Protein AF-K1Y6T4-F1 (afdb_monomer_lite)

Radius of gyration: 16.09 Å; chains: 1; bounding box: 42×30×52 Å

pLDDT: mean 86.6, std 11.41, range [41.62, 98.25]

Sequence (159 aa):
MRKPDTDSDGFLDGNEVFHRYNPAGTAPLTLLESGFVKVYSNSLFSIQYPSQWTAVGQDFAVEFTALSGEKISISVQPRSLEGYLGAVLPAVYNAFTTKNGYSAALSEDQLTAVIDLSVPAKEAVLVSLIYKPDGNGEIDYLQTFKMMINSLQFVQPAE

Structure (mmCIF, N/CA/C/O backbone):
data_AF-K1Y6T4-F1
#
_entry.id   AF-K1Y6T4-F1
#
loop_
_atom_site.group_PDB
_atom_site.id
_atom_site.type_symbol
_atom_site.label_atom_id
_atom_site.label_alt_id
_atom_site.label_comp_id
_atom_site.label_asym_id
_atom_site.label_entity_id
_atom_site.label_seq_id
_atom_site.pdbx_PDB_ins_code
_atom_site.Cartn_x
_atom_site.Cartn_y
_atom_site.Cartn_z
_atom_site.occupancy
_atom_site.B_iso_or_equiv
_atom_site.auth_seq_id
_atom_site.auth_comp_id
_atom_site.auth_asym_id
_atom_site.auth_atom_id
_atom_site.pdbx_PDB_model_num
ATOM 1 N N . MET A 1 1 ? -6.217 -2.949 28.981 1.00 44.34 1 MET A N 1
ATOM 2 C CA . MET A 1 1 ? -5.735 -4.101 28.187 1.00 44.34 1 MET A CA 1
ATOM 3 C C . MET A 1 1 ? -6.314 -3.962 26.793 1.00 44.34 1 MET A C 1
ATOM 5 O O . MET A 1 1 ? -7.528 -3.860 26.683 1.00 44.34 1 MET A O 1
ATOM 9 N N . ARG A 1 2 ? -5.471 -3.878 25.761 1.00 55.94 2 ARG A N 1
ATOM 10 C CA . ARG A 1 2 ? -5.907 -3.895 24.359 1.00 55.94 2 ARG A CA 1
ATOM 11 C C . ARG A 1 2 ? -6.213 -5.357 24.025 1.00 55.94 2 ARG A C 1
ATOM 13 O O . ARG A 1 2 ? -5.302 -6.179 24.097 1.00 55.94 2 ARG A O 1
ATOM 20 N N . LYS A 1 3 ? -7.485 -5.703 23.812 1.00 70.00 3 LYS A N 1
ATOM 21 C CA . LYS A 1 3 ? -7.844 -7.049 23.347 1.00 70.00 3 LYS A CA 1
ATOM 22 C C . LYS A 1 3 ? -7.338 -7.181 21.906 1.00 70.00 3 LYS A C 1
ATOM 24 O O . LYS A 1 3 ? -7.584 -6.261 21.136 1.00 70.00 3 LYS A O 1
ATOM 29 N N . PRO A 1 4 ? -6.580 -8.234 21.572 1.00 78.81 4 PRO A N 1
ATOM 30 C CA . PRO A 1 4 ? -6.032 -8.409 20.230 1.00 78.81 4 PRO A CA 1
ATOM 31 C C . PRO A 1 4 ? -7.010 -9.103 19.261 1.00 78.81 4 PRO A C 1
ATOM 33 O O . PRO A 1 4 ? -6.609 -9.388 18.141 1.00 78.81 4 PRO A O 1
ATOM 36 N N . ASP A 1 5 ? -8.224 -9.396 19.731 1.00 80.38 5 ASP A N 1
ATOM 37 C CA . ASP A 1 5 ? -9.358 -10.028 19.051 1.00 80.38 5 ASP A CA 1
ATOM 38 C C . ASP A 1 5 ? -10.613 -9.277 19.551 1.00 80.38 5 ASP A C 1
ATOM 40 O O . ASP A 1 5 ? -10.961 -9.340 20.745 1.00 80.38 5 ASP A O 1
ATOM 44 N N . THR A 1 6 ? -11.170 -8.426 18.692 1.00 78.25 6 THR A N 1
ATOM 45 C CA . THR A 1 6 ? -12.193 -7.431 19.023 1.00 78.25 6 THR A CA 1
ATOM 46 C C . THR A 1 6 ? -13.593 -8.038 19.022 1.00 78.25 6 THR A C 1
ATOM 48 O O . THR A 1 6 ? -14.378 -7.708 19.921 1.00 78.25 6 THR A O 1
ATOM 51 N N . ASP A 1 7 ? -13.911 -8.939 18.095 1.00 74.56 7 ASP A N 1
ATOM 52 C CA . ASP A 1 7 ? -15.223 -9.591 18.002 1.00 74.56 7 ASP A CA 1
ATOM 53 C C . ASP A 1 7 ? -15.290 -10.966 18.700 1.00 74.56 7 ASP A C 1
ATOM 55 O O . ASP A 1 7 ? -16.385 -11.493 18.920 1.00 74.56 7 ASP A O 1
ATOM 59 N N . SER A 1 8 ? -14.152 -11.466 19.195 1.00 80.12 8 SER A N 1
ATOM 60 C CA . SER A 1 8 ? -14.008 -12.740 19.910 1.00 80.12 8 SER A CA 1
ATOM 61 C C . SER A 1 8 ? -14.357 -13.962 19.057 1.00 80.12 8 SER A C 1
ATOM 63 O O . SER A 1 8 ? -14.817 -14.975 19.599 1.00 80.12 8 SER A O 1
ATOM 65 N N . ASP A 1 9 ? -14.148 -13.879 17.742 1.00 73.38 9 ASP A N 1
ATOM 66 C CA . ASP A 1 9 ? -14.374 -14.975 16.798 1.00 73.38 9 ASP A CA 1
ATOM 67 C C . ASP A 1 9 ? -13.196 -15.973 16.722 1.00 73.38 9 ASP A C 1
ATOM 69 O O . ASP A 1 9 ? -13.314 -17.047 16.119 1.00 73.38 9 ASP A O 1
ATOM 73 N N . GLY A 1 10 ? -12.091 -15.667 17.414 1.00 76.50 10 GLY A N 1
ATOM 74 C CA . GLY A 1 10 ? -10.891 -16.494 17.491 1.00 76.50 10 GLY A CA 1
ATOM 75 C C . GLY A 1 10 ? -9.800 -16.120 16.486 1.00 76.50 10 GLY A C 1
ATOM 76 O O . GLY A 1 10 ? -8.765 -16.800 16.450 1.00 76.50 10 GLY A O 1
ATOM 77 N N . PHE A 1 11 ? -9.980 -15.058 15.699 1.00 77.00 11 PHE A N 1
ATOM 78 C CA . PHE A 1 11 ? -8.951 -14.464 14.851 1.00 77.00 11 PHE A CA 1
ATOM 79 C C . PHE A 1 11 ? -8.403 -13.172 15.483 1.00 77.00 11 PHE A C 1
ATOM 81 O O . PHE A 1 11 ? -9.081 -12.441 16.185 1.00 77.00 11 PHE A O 1
ATOM 88 N N . LEU A 1 12 ? -7.105 -12.904 15.295 1.00 82.31 12 LEU A N 1
ATOM 89 C CA . LEU A 1 12 ? -6.505 -11.660 15.793 1.00 82.31 12 LEU A CA 1
ATOM 90 C C . LEU A 1 12 ? -6.833 -10.504 14.839 1.00 82.31 12 LEU A C 1
ATOM 92 O O . LEU A 1 12 ? -6.583 -10.651 13.640 1.00 82.31 12 LEU A O 1
ATOM 96 N N . ASP A 1 13 ? -7.185 -9.325 15.361 1.00 77.50 13 ASP A N 1
ATOM 97 C CA . ASP A 1 13 ? -7.563 -8.138 14.573 1.00 77.50 13 ASP A CA 1
ATOM 98 C C . ASP A 1 13 ? -6.537 -7.809 13.478 1.00 77.50 13 ASP A C 1
ATOM 100 O O . ASP A 1 13 ? -6.857 -7.442 12.348 1.00 77.50 13 ASP A O 1
ATOM 104 N N . GLY A 1 14 ? -5.249 -7.948 13.809 1.00 73.94 14 GLY A N 1
ATOM 105 C CA . GLY A 1 14 ? -4.156 -7.705 12.869 1.00 73.94 14 GLY A CA 1
ATOM 106 C C . GLY A 1 14 ? -4.151 -8.685 11.693 1.00 73.94 14 GLY A C 1
ATOM 107 O O . GLY A 1 14 ? -3.879 -8.281 10.560 1.00 73.94 14 GLY A O 1
ATOM 108 N N . ASN A 1 15 ? -4.481 -9.956 11.942 1.00 79.25 15 ASN A N 1
ATOM 109 C CA . ASN A 1 15 ? -4.634 -10.956 10.888 1.00 79.25 15 ASN A CA 1
ATOM 110 C C . ASN A 1 15 ? -5.859 -10.651 10.033 1.00 79.25 15 ASN A C 1
ATOM 112 O O . ASN A 1 15 ? -5.783 -10.784 8.813 1.00 79.25 15 ASN A O 1
ATOM 116 N N . GLU A 1 16 ? -6.962 -10.226 10.629 1.00 79.62 16 GLU A N 1
ATOM 117 C CA . GLU A 1 16 ? -8.173 -9.882 9.889 1.00 79.62 16 GLU A CA 1
ATOM 118 C C . GLU A 1 16 ? -7.947 -8.685 8.971 1.00 79.62 16 GLU A C 1
ATOM 120 O O . GLU A 1 16 ? -8.193 -8.784 7.767 1.00 79.62 16 GLU A O 1
ATOM 125 N N . VAL A 1 17 ? -7.334 -7.612 9.482 1.00 75.50 17 VAL A N 1
ATOM 126 C CA . VAL A 1 17 ? -6.947 -6.444 8.676 1.00 75.50 17 VAL A CA 1
ATOM 127 C C . VAL A 1 17 ? -6.021 -6.860 7.534 1.00 75.50 17 VAL A C 1
ATOM 129 O O . VAL A 1 17 ? -6.263 -6.500 6.381 1.00 75.50 17 VAL A O 1
ATOM 132 N N . PHE A 1 18 ? -5.014 -7.696 7.805 1.00 77.38 18 PHE A N 1
ATOM 133 C CA . PHE A 1 18 ? -4.135 -8.253 6.771 1.00 77.38 18 PHE A CA 1
ATOM 134 C C . PHE A 1 18 ? -4.895 -9.064 5.701 1.00 77.38 18 PHE A C 1
ATOM 136 O O . PHE A 1 18 ? -4.463 -9.152 4.545 1.00 77.38 18 PHE A O 1
ATOM 143 N N . HIS A 1 19 ? -6.028 -9.677 6.052 1.00 79.69 19 HIS A N 1
ATOM 144 C CA . HIS A 1 19 ? -6.919 -10.404 5.142 1.00 79.69 19 HIS A CA 1
ATOM 145 C C . HIS A 1 19 ? -8.080 -9.571 4.584 1.00 79.69 19 HIS A C 1
ATOM 147 O O . HIS A 1 19 ? -8.826 -10.095 3.759 1.00 79.69 19 HIS A O 1
ATOM 153 N N . ARG A 1 20 ? -8.145 -8.270 4.898 1.00 80.38 20 ARG A N 1
ATOM 154 C CA . ARG A 1 20 ? -9.211 -7.332 4.501 1.00 80.38 20 ARG A CA 1
ATOM 155 C C . ARG A 1 20 ? -10.574 -7.641 5.141 1.00 80.38 20 ARG A C 1
ATOM 157 O O . ARG A 1 20 ? -11.597 -7.237 4.592 1.00 80.38 20 ARG A O 1
ATOM 164 N N . TYR A 1 21 ? -10.594 -8.314 6.289 1.00 82.81 21 TYR A N 1
ATOM 165 C CA . TYR A 1 21 ? -11.795 -8.565 7.093 1.00 82.81 21 TYR A CA 1
ATOM 166 C C . TYR A 1 21 ? -11.973 -7.517 8.194 1.00 82.81 21 TYR A C 1
ATOM 168 O O . TYR A 1 21 ? -11.000 -6.895 8.627 1.00 82.81 21 TYR A O 1
ATOM 176 N N . ASN A 1 22 ? -13.228 -7.275 8.578 1.00 78.12 22 ASN A N 1
ATOM 177 C CA . ASN A 1 22 ? -13.590 -6.328 9.624 1.00 78.12 22 ASN A CA 1
ATOM 178 C C . ASN A 1 22 ? -13.446 -6.973 11.017 1.00 78.12 22 ASN A C 1
ATOM 180 O O . ASN A 1 22 ? -14.321 -7.759 11.361 1.00 78.12 22 ASN A O 1
ATOM 184 N N . PRO A 1 23 ? -12.472 -6.546 11.848 1.00 75.94 23 PRO A N 1
ATOM 185 C CA . PRO A 1 23 ? -12.216 -7.147 13.164 1.00 75.94 23 PRO A CA 1
ATOM 186 C C . PRO A 1 23 ? -13.313 -6.909 14.210 1.00 75.94 23 PRO A C 1
ATOM 188 O O . PRO A 1 23 ? -13.254 -7.398 15.331 1.00 75.94 23 PRO A O 1
ATOM 191 N N . ALA A 1 24 ? -14.307 -6.082 13.886 1.00 75.50 24 ALA A N 1
ATOM 192 C CA . ALA A 1 24 ? -15.450 -5.799 14.748 1.00 75.50 24 ALA A CA 1
ATOM 193 C C . ALA A 1 24 ? -16.776 -6.294 14.146 1.00 75.50 24 ALA A C 1
ATOM 195 O O . ALA A 1 24 ? -17.847 -5.877 14.598 1.00 75.50 24 ALA A O 1
ATOM 196 N N . GLY A 1 25 ? -16.734 -7.093 13.077 1.00 69.75 25 GLY A N 1
ATOM 197 C CA . GLY A 1 25 ? -17.915 -7.535 12.343 1.00 69.75 25 GLY A CA 1
ATOM 198 C C . GLY A 1 25 ? -17.988 -9.048 12.235 1.00 69.75 25 GLY A C 1
ATOM 199 O O . GLY A 1 25 ? -16.999 -9.692 11.941 1.00 69.75 25 GLY A O 1
ATOM 200 N N . THR A 1 26 ? -19.188 -9.613 12.368 1.00 69.88 26 THR A N 1
ATOM 201 C CA . THR A 1 26 ? -19.384 -11.060 12.225 1.00 69.88 26 THR A CA 1
ATOM 202 C C . THR A 1 26 ? -19.003 -11.515 10.816 1.00 69.88 26 THR A C 1
ATOM 204 O O . THR A 1 26 ? -19.605 -11.073 9.832 1.00 69.88 26 THR A O 1
ATOM 207 N N . ALA A 1 27 ? -18.008 -12.396 10.711 1.00 62.44 27 ALA A N 1
ATOM 208 C CA . ALA A 1 27 ? -17.539 -12.913 9.433 1.00 62.44 27 ALA A CA 1
ATOM 209 C C . ALA A 1 27 ? -18.662 -13.595 8.605 1.00 62.44 27 ALA A C 1
ATOM 211 O O . ALA A 1 27 ? -19.538 -14.251 9.179 1.00 62.44 27 ALA A O 1
ATOM 212 N N . PRO A 1 28 ? -18.627 -13.514 7.255 1.00 67.31 28 PRO A N 1
ATOM 213 C CA . PRO A 1 28 ? -17.645 -12.805 6.433 1.00 67.31 28 PRO A CA 1
ATOM 214 C C . PRO A 1 28 ? -18.107 -11.372 6.107 1.00 67.31 28 PRO A C 1
ATOM 216 O O . PRO A 1 28 ? -18.876 -11.167 5.172 1.00 67.31 28 PRO A O 1
ATOM 219 N N . LEU A 1 29 ? -17.605 -10.373 6.841 1.00 80.50 29 LEU A N 1
ATOM 220 C CA . LEU A 1 29 ? -17.763 -8.955 6.507 1.00 80.50 29 LEU A CA 1
ATOM 221 C C . LEU A 1 29 ? -16.384 -8.351 6.221 1.00 80.50 29 LEU A C 1
ATOM 223 O O . LEU A 1 29 ? -15.493 -8.378 7.072 1.00 80.50 29 LEU A O 1
ATOM 227 N N . THR A 1 30 ? -16.178 -7.814 5.021 1.00 84.06 30 THR A N 1
ATOM 228 C CA . THR A 1 30 ? -14.892 -7.205 4.646 1.00 84.06 30 THR A CA 1
ATOM 229 C C . THR A 1 30 ? -14.762 -5.767 5.155 1.00 84.06 30 THR A C 1
ATOM 231 O O . THR A 1 30 ? -15.757 -5.076 5.377 1.00 84.06 30 THR A O 1
ATOM 234 N N . LEU A 1 31 ? -13.524 -5.266 5.273 1.00 79.00 31 LEU A N 1
ATOM 235 C CA . LEU A 1 31 ? -13.249 -3.853 5.585 1.00 79.00 31 LEU A CA 1
ATOM 236 C C . LEU A 1 31 ? -13.880 -2.893 4.567 1.00 79.00 31 LEU A C 1
ATOM 238 O O . LEU A 1 31 ? -14.175 -1.739 4.890 1.00 79.00 31 LEU A O 1
ATOM 242 N N . LEU A 1 32 ? -14.014 -3.348 3.316 1.00 80.94 32 LEU A N 1
ATOM 243 C CA . LEU A 1 32 ? -14.594 -2.561 2.235 1.00 80.94 32 LEU A CA 1
ATOM 244 C C . LEU A 1 32 ? -16.110 -2.449 2.410 1.00 80.94 32 LEU A C 1
ATOM 246 O O . LEU A 1 32 ? -16.646 -1.346 2.369 1.00 80.94 32 LEU A O 1
ATOM 250 N N . GLU A 1 33 ? -16.789 -3.570 2.659 1.00 80.31 33 GLU A N 1
ATOM 251 C CA . GLU A 1 33 ? -18.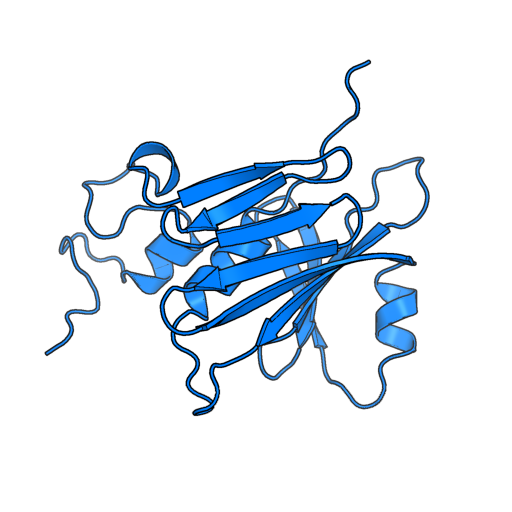238 -3.606 2.900 1.00 80.31 33 GLU A CA 1
ATOM 252 C C . GLU A 1 33 ? -18.632 -2.860 4.179 1.00 80.31 33 GLU A C 1
ATOM 254 O O . GLU A 1 33 ? -19.691 -2.237 4.229 1.00 80.31 33 GLU A O 1
ATOM 259 N N . SER A 1 34 ? -17.770 -2.865 5.198 1.00 82.56 34 SER A N 1
ATOM 260 C CA . SER A 1 34 ? -17.991 -2.122 6.441 1.00 82.56 34 SER A CA 1
ATOM 261 C C . SER A 1 34 ? -17.681 -0.621 6.337 1.00 82.56 34 SER A C 1
ATOM 263 O O . SER A 1 34 ? -17.906 0.118 7.294 1.00 82.56 34 SER A O 1
ATOM 265 N N . GLY A 1 35 ? -17.130 -0.150 5.211 1.00 85.88 35 GLY A N 1
ATOM 266 C CA . GLY A 1 35 ? -16.754 1.253 5.003 1.00 85.88 35 GLY A CA 1
ATOM 267 C C . GLY A 1 35 ? -15.519 1.719 5.790 1.00 85.88 35 GLY A C 1
ATOM 268 O O . GLY A 1 35 ? -15.230 2.922 5.836 1.00 85.88 35 GLY A O 1
ATOM 269 N N . PHE A 1 36 ? -14.764 0.799 6.401 1.00 88.38 36 PHE A N 1
ATOM 270 C CA . PHE A 1 36 ? -13.513 1.131 7.097 1.00 88.38 36 PHE A CA 1
ATOM 271 C C . PHE A 1 36 ? -12.360 1.409 6.133 1.00 88.38 36 PHE A C 1
ATOM 273 O O . PHE A 1 36 ? -11.434 2.143 6.485 1.00 88.38 36 PHE A O 1
ATOM 280 N N . VAL A 1 37 ? -12.441 0.907 4.901 1.00 93.50 37 VAL A N 1
ATOM 281 C CA . VAL A 1 37 ? -11.543 1.288 3.806 1.00 93.50 37 VAL A CA 1
ATOM 282 C C . VAL A 1 37 ? -12.316 1.874 2.627 1.00 93.50 37 VAL A C 1
ATOM 284 O O . VAL A 1 37 ? -13.505 1.623 2.441 1.00 93.50 37 VAL A O 1
ATOM 287 N N . LYS A 1 38 ? -11.620 2.674 1.825 1.00 94.88 38 LYS A N 1
ATOM 288 C CA . LYS A 1 38 ? -12.051 3.176 0.517 1.00 94.88 38 LYS A CA 1
ATOM 289 C C . LYS A 1 38 ? -11.075 2.681 -0.544 1.00 94.88 38 LYS A C 1
ATOM 291 O O . LYS A 1 38 ? -9.965 2.263 -0.221 1.00 94.88 38 LYS A O 1
ATOM 296 N N . VAL A 1 39 ? -11.478 2.751 -1.809 1.00 95.31 39 VAL A N 1
ATOM 297 C CA . VAL A 1 39 ? -10.600 2.460 -2.947 1.00 95.31 39 VAL A CA 1
ATOM 298 C C . VAL A 1 39 ? -10.101 3.774 -3.534 1.00 95.31 39 VAL A C 1
ATOM 300 O O . VAL A 1 39 ? -10.902 4.628 -3.910 1.00 95.31 39 VAL A O 1
ATOM 303 N N . TYR A 1 40 ? -8.783 3.933 -3.615 1.00 95.62 40 TYR A N 1
ATOM 304 C CA . TYR A 1 40 ? -8.159 4.911 -4.499 1.00 95.62 40 TYR A CA 1
ATOM 305 C C . TYR A 1 40 ? -7.924 4.230 -5.845 1.00 95.62 40 TYR A C 1
ATOM 307 O O . TYR A 1 40 ? -7.474 3.084 -5.879 1.00 95.62 40 TYR A O 1
ATOM 315 N N . SER A 1 41 ? -8.215 4.917 -6.946 1.00 93.81 41 SER A N 1
ATOM 316 C CA . SER A 1 41 ? -7.985 4.397 -8.292 1.00 93.81 41 SER A CA 1
ATOM 317 C C . SER A 1 41 ? -7.572 5.516 -9.241 1.00 93.81 41 SER A C 1
ATOM 319 O O . SER A 1 41 ? -8.079 6.635 -9.153 1.00 93.81 41 SER A O 1
ATOM 321 N N . ASN A 1 42 ? -6.644 5.198 -10.139 1.00 89.88 42 ASN A N 1
ATOM 322 C CA . ASN A 1 42 ? -6.251 6.027 -11.271 1.00 89.88 42 ASN A CA 1
ATOM 323 C C . ASN A 1 42 ? -6.101 5.155 -12.535 1.00 89.88 42 ASN A C 1
ATOM 325 O O . ASN A 1 42 ? -6.538 4.006 -12.561 1.00 89.88 42 ASN A O 1
ATOM 329 N N . SER A 1 43 ? -5.490 5.700 -13.588 1.00 86.94 43 SER A N 1
ATOM 330 C CA . SER A 1 43 ? -5.290 5.009 -14.870 1.00 86.94 43 SER A CA 1
ATOM 331 C C . SER A 1 43 ? -4.338 3.801 -14.813 1.00 86.94 43 SER A C 1
ATOM 333 O O . SER A 1 43 ? -4.310 3.015 -15.757 1.00 86.94 43 SER A O 1
ATOM 335 N N . LEU A 1 44 ? -3.552 3.652 -13.741 1.00 86.88 44 LEU A N 1
ATOM 336 C CA . LEU A 1 44 ? -2.511 2.630 -13.598 1.00 86.88 44 LEU A CA 1
ATOM 337 C C . LEU A 1 44 ? -2.893 1.548 -12.587 1.00 86.88 44 LEU A C 1
ATOM 339 O O . LEU A 1 44 ? -2.660 0.362 -12.827 1.00 86.88 44 LEU A O 1
ATOM 343 N N . PHE A 1 45 ? -3.450 1.938 -11.441 1.00 91.12 45 PHE A N 1
ATOM 344 C CA . PHE A 1 45 ? -3.721 1.007 -10.352 1.00 91.12 45 PHE A CA 1
ATOM 345 C C . PHE A 1 45 ? -4.925 1.408 -9.500 1.00 91.12 45 PHE A C 1
ATOM 347 O O . PHE A 1 45 ? -5.401 2.547 -9.510 1.00 91.12 45 PHE A O 1
ATOM 354 N N . SER A 1 46 ? -5.393 0.442 -8.717 1.00 93.81 46 SER A N 1
ATOM 355 C CA . SER A 1 46 ? -6.318 0.646 -7.610 1.00 93.81 46 SER A CA 1
ATOM 356 C C . SER A 1 46 ? -5.764 0.036 -6.328 1.00 93.81 46 SER A C 1
ATOM 358 O O . SER A 1 46 ? -5.077 -0.985 -6.367 1.00 93.81 46 SER A O 1
ATOM 360 N N . ILE A 1 47 ? -6.065 0.652 -5.188 1.00 95.62 47 ILE A N 1
ATOM 361 C CA . ILE A 1 47 ? -5.615 0.198 -3.870 1.00 95.62 47 ILE A CA 1
ATOM 362 C C . ILE A 1 47 ? -6.651 0.548 -2.797 1.00 95.62 47 ILE A C 1
ATOM 364 O O . ILE A 1 47 ? -7.292 1.600 -2.861 1.00 95.62 47 ILE A O 1
ATOM 368 N N . GLN A 1 48 ? -6.825 -0.325 -1.806 1.00 96.81 48 GLN A N 1
ATOM 369 C CA . GLN A 1 48 ? -7.639 -0.033 -0.626 1.00 96.81 48 GLN A CA 1
ATOM 370 C C . GLN A 1 48 ? -6.813 0.738 0.402 1.00 96.81 48 GLN A C 1
ATOM 372 O O . GLN A 1 48 ? -5.641 0.440 0.599 1.00 96.81 48 GLN A O 1
ATOM 377 N N . TYR A 1 49 ? -7.423 1.712 1.072 1.00 96.88 49 TYR A N 1
ATOM 378 C CA . TYR A 1 49 ? -6.795 2.506 2.130 1.00 96.88 49 TYR A CA 1
ATOM 379 C C . TYR A 1 49 ? -7.834 2.908 3.191 1.00 96.88 49 TYR A C 1
ATOM 381 O O . TYR A 1 49 ? -9.025 2.960 2.872 1.00 96.88 49 TYR A O 1
ATOM 389 N N . PRO A 1 50 ? -7.445 3.190 4.450 1.00 96.56 50 PRO A N 1
ATOM 390 C CA . PRO A 1 50 ? -8.407 3.532 5.498 1.00 96.56 50 PRO A CA 1
ATOM 391 C C . PRO A 1 50 ? -9.267 4.750 5.149 1.00 96.56 50 PRO A C 1
ATOM 393 O O . PRO A 1 50 ? -8.772 5.773 4.681 1.00 96.56 50 PRO A O 1
ATOM 396 N N . SER A 1 51 ? -10.567 4.674 5.433 1.00 95.50 51 SER A N 1
ATOM 397 C CA . SER A 1 51 ? -11.545 5.676 4.991 1.00 95.50 51 SER A CA 1
ATOM 398 C C . SER A 1 51 ? -11.376 7.059 5.629 1.00 95.50 51 SER A C 1
ATOM 400 O O . SER A 1 51 ? -11.869 8.046 5.069 1.00 95.50 51 SER A O 1
ATOM 402 N N . GLN A 1 52 ? -10.685 7.114 6.772 1.00 95.25 52 GLN A N 1
ATOM 403 C CA . GLN A 1 52 ? -10.342 8.323 7.528 1.00 95.25 52 GLN A CA 1
ATOM 404 C C . GLN A 1 52 ? -9.023 8.974 7.077 1.00 95.25 52 GLN A C 1
ATOM 406 O O . GLN A 1 52 ? -8.712 10.075 7.522 1.00 95.25 52 GLN A O 1
ATOM 411 N N . TRP A 1 53 ? -8.228 8.304 6.237 1.00 97.31 53 TRP A N 1
ATOM 412 C CA . TRP A 1 53 ? -6.961 8.846 5.748 1.00 97.31 53 TRP A CA 1
ATOM 413 C C . TRP A 1 53 ? -7.191 9.767 4.552 1.00 97.31 53 TRP A C 1
ATOM 415 O O . TRP A 1 53 ? -8.152 9.611 3.791 1.00 97.31 53 TRP A O 1
ATOM 425 N N . THR A 1 54 ? -6.285 10.719 4.361 1.00 97.88 54 THR A N 1
ATOM 426 C CA . THR A 1 54 ? -6.261 11.548 3.154 1.00 97.88 54 THR A CA 1
ATOM 427 C C . THR A 1 54 ? -5.401 10.877 2.091 1.00 97.88 54 THR A C 1
ATOM 429 O O . THR A 1 54 ? -4.400 10.244 2.413 1.00 97.88 54 THR A O 1
ATOM 432 N N . ALA A 1 55 ? -5.795 10.998 0.825 1.00 97.50 55 ALA A N 1
ATOM 433 C CA . ALA A 1 55 ? -5.025 10.519 -0.319 1.00 97.50 55 ALA A CA 1
ATOM 434 C C . ALA A 1 55 ? -4.775 11.700 -1.260 1.00 97.50 55 ALA A C 1
ATOM 436 O O . ALA A 1 55 ? -5.727 12.340 -1.710 1.00 97.50 55 ALA A O 1
ATOM 437 N N . VAL A 1 56 ? -3.508 12.008 -1.530 1.00 96.94 56 VAL A N 1
ATOM 438 C CA . VAL A 1 56 ? -3.097 13.132 -2.378 1.00 96.94 56 VAL A CA 1
ATOM 439 C C . VAL A 1 56 ? -2.066 12.651 -3.387 1.00 96.94 56 VAL A C 1
ATOM 441 O O . VAL A 1 56 ? -1.033 12.103 -3.016 1.00 96.94 56 VAL A O 1
ATOM 444 N N . GLY A 1 57 ? -2.332 12.876 -4.668 1.00 93.12 57 GLY A N 1
ATOM 445 C CA . GLY A 1 57 ? -1.419 12.539 -5.755 1.00 93.12 57 GLY A CA 1
ATOM 446 C C . GLY A 1 57 ? -2.149 12.070 -7.006 1.00 93.12 57 GLY A C 1
ATOM 447 O O . GLY A 1 57 ? -3.378 11.972 -7.030 1.00 93.12 57 GLY A O 1
ATOM 448 N N . GLN A 1 58 ? -1.376 11.802 -8.050 1.00 85.81 58 GLN A N 1
ATOM 449 C CA . GLN A 1 58 ? -1.869 11.471 -9.382 1.00 85.81 58 GLN A CA 1
ATOM 450 C C . GLN A 1 58 ? -0.919 10.500 -10.083 1.00 85.81 58 GLN A C 1
ATOM 452 O O . GLN A 1 58 ? 0.293 10.542 -9.862 1.00 85.81 58 GLN A O 1
ATOM 457 N N . ASP A 1 59 ? -1.487 9.654 -10.942 1.00 84.50 59 ASP A N 1
ATOM 458 C CA . ASP A 1 59 ? -0.784 8.719 -11.825 1.00 84.50 59 ASP A CA 1
ATOM 459 C C . ASP A 1 59 ? 0.335 7.929 -11.123 1.00 84.50 59 ASP A C 1
ATOM 461 O O . ASP A 1 59 ? 0.084 6.929 -10.447 1.00 84.50 59 ASP A O 1
ATOM 465 N N . PHE A 1 60 ? 1.576 8.393 -11.275 1.00 90.06 60 PHE A N 1
ATOM 466 C CA . PHE A 1 60 ? 2.790 7.707 -10.853 1.00 90.06 60 PHE A CA 1
ATOM 467 C C . PHE A 1 60 ? 3.175 7.942 -9.392 1.00 90.06 60 PHE A C 1
ATOM 469 O O . PHE A 1 60 ? 4.126 7.314 -8.934 1.00 90.06 60 PHE A O 1
ATOM 476 N N . ALA A 1 61 ? 2.506 8.839 -8.661 1.00 94.75 61 ALA A N 1
ATOM 477 C CA . ALA A 1 61 ? 2.833 9.105 -7.263 1.00 94.75 61 ALA A CA 1
ATOM 478 C C . ALA A 1 61 ? 1.604 9.494 -6.439 1.00 94.75 61 ALA A C 1
ATOM 480 O O . ALA A 1 61 ? 0.879 10.428 -6.785 1.00 94.75 61 ALA A O 1
ATOM 481 N N . VAL A 1 62 ? 1.398 8.800 -5.320 1.00 97.06 62 VAL A N 1
ATOM 482 C CA . VAL A 1 62 ? 0.274 9.032 -4.402 1.00 97.06 62 VAL A CA 1
ATOM 483 C C . VAL A 1 62 ? 0.757 8.917 -2.965 1.00 97.06 62 VAL A C 1
ATOM 485 O O . VAL A 1 62 ? 1.477 7.986 -2.627 1.00 97.06 62 VAL A O 1
ATOM 488 N N . GLU A 1 63 ? 0.360 9.845 -2.106 1.00 98.19 63 GLU A N 1
ATOM 489 C CA . GLU A 1 63 ? 0.630 9.813 -0.672 1.00 98.19 63 GLU A CA 1
ATOM 490 C C . GLU A 1 63 ? -0.678 9.646 0.102 1.00 98.19 63 GLU A C 1
ATOM 492 O O . GLU A 1 63 ? -1.624 10.416 -0.071 1.00 98.19 63 GLU A O 1
ATOM 497 N N . PHE A 1 64 ? -0.716 8.640 0.971 1.00 98.12 64 PHE A N 1
ATOM 498 C CA . PHE A 1 64 ? -1.791 8.398 1.921 1.00 98.12 64 PHE A CA 1
ATOM 499 C C . PHE A 1 64 ? -1.324 8.844 3.303 1.00 98.12 64 PHE A C 1
ATOM 501 O O . PHE A 1 64 ? -0.273 8.394 3.751 1.00 98.12 64 PHE A O 1
ATOM 508 N N . THR A 1 65 ? -2.076 9.716 3.973 1.00 97.50 65 THR A N 1
ATOM 509 C CA . THR A 1 65 ? -1.695 10.270 5.282 1.00 97.50 65 THR A CA 1
ATOM 510 C C . THR A 1 65 ? -2.738 9.931 6.343 1.00 97.50 65 THR A C 1
ATOM 512 O O . THR A 1 65 ? -3.930 10.208 6.177 1.00 97.50 65 THR A O 1
ATOM 515 N N . ALA A 1 66 ? -2.273 9.337 7.439 1.00 96.06 66 ALA A N 1
ATOM 516 C CA . ALA A 1 66 ? -3.058 9.041 8.628 1.00 96.06 66 ALA A CA 1
ATOM 517 C C . ALA A 1 66 ? -3.385 10.310 9.427 1.00 96.06 66 ALA A C 1
ATOM 519 O O . ALA A 1 66 ? -2.683 11.316 9.340 1.00 96.06 66 ALA A O 1
ATOM 520 N N . LEU A 1 67 ? -4.402 10.241 10.294 1.00 92.69 67 LEU A N 1
ATOM 521 C CA . LEU A 1 67 ? -4.6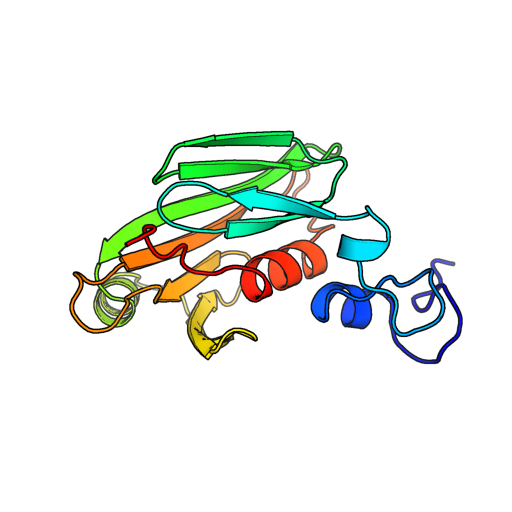97 11.325 11.243 1.00 92.69 67 LEU A CA 1
ATOM 522 C C . LEU A 1 67 ? -3.558 11.554 12.256 1.00 92.69 67 LEU A C 1
ATOM 524 O O . LEU A 1 67 ? -3.419 12.668 12.753 1.00 92.69 67 LEU A O 1
ATOM 528 N N . SER A 1 68 ? -2.743 10.527 12.537 1.00 92.25 68 SER A N 1
ATOM 529 C CA . SER A 1 68 ? -1.525 10.628 13.361 1.00 92.25 68 SER A CA 1
ATOM 530 C C . SER A 1 68 ? -0.391 11.388 12.665 1.00 92.25 68 SER A C 1
ATOM 532 O O . SER A 1 68 ? 0.513 11.881 13.331 1.00 92.25 68 SER A O 1
ATOM 534 N N . GLY A 1 69 ? -0.430 11.502 11.333 1.00 93.31 69 GLY A N 1
ATOM 535 C CA . GLY A 1 69 ? 0.639 12.077 10.517 1.00 93.31 69 GLY A CA 1
ATOM 536 C C . GLY A 1 69 ? 1.568 11.054 9.856 1.00 93.31 69 GLY A C 1
ATOM 537 O O . GLY A 1 69 ? 2.365 11.458 9.009 1.00 93.31 69 GLY A O 1
ATOM 538 N N . GLU A 1 70 ? 1.451 9.757 10.169 1.00 95.62 70 GLU A N 1
ATOM 539 C CA . GLU A 1 70 ? 2.134 8.685 9.423 1.00 95.62 70 GLU A CA 1
ATOM 540 C C . GLU A 1 70 ? 1.689 8.650 7.966 1.00 95.62 70 GLU A C 1
ATOM 542 O O . GLU A 1 70 ? 0.553 9.002 7.625 1.00 95.62 70 GLU A O 1
ATOM 547 N N . LYS A 1 71 ? 2.595 8.210 7.091 1.00 97.44 71 LYS A N 1
ATOM 548 C CA . LYS A 1 71 ? 2.374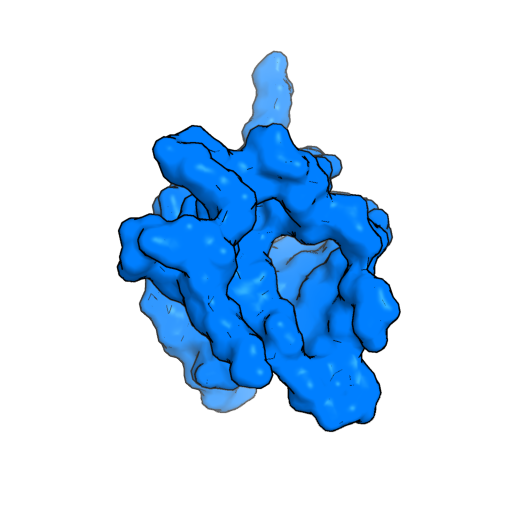 8.258 5.647 1.00 97.44 71 LYS A CA 1
ATOM 549 C C . LYS A 1 71 ? 2.717 6.946 4.979 1.00 97.44 71 LYS A C 1
ATOM 551 O O . LYS A 1 71 ? 3.702 6.300 5.320 1.00 97.44 71 LYS A O 1
ATOM 556 N N . ILE A 1 72 ? 1.952 6.604 3.954 1.00 98.25 72 ILE A N 1
ATOM 557 C CA . ILE A 1 72 ? 2.303 5.560 2.996 1.00 98.25 72 ILE A CA 1
ATOM 558 C C . ILE A 1 72 ? 2.361 6.218 1.623 1.00 98.25 72 ILE A C 1
ATOM 560 O O . ILE A 1 72 ? 1.359 6.730 1.127 1.00 98.25 72 ILE A O 1
ATOM 564 N N . SER A 1 73 ? 3.542 6.238 1.015 1.00 98.06 73 SER A N 1
ATOM 565 C CA . SER A 1 73 ? 3.746 6.786 -0.326 1.00 98.06 73 SER A CA 1
ATOM 566 C C . SER A 1 73 ? 3.826 5.655 -1.344 1.00 98.06 73 SER A C 1
ATOM 568 O O . SER A 1 73 ? 4.528 4.674 -1.119 1.00 98.06 73 SER A O 1
ATOM 570 N N . ILE A 1 74 ? 3.156 5.818 -2.477 1.00 97.06 74 ILE A N 1
ATOM 571 C CA . ILE A 1 74 ? 3.243 4.955 -3.650 1.00 97.06 74 ILE A CA 1
ATOM 572 C C . ILE A 1 74 ? 3.995 5.708 -4.739 1.00 97.06 74 ILE A C 1
ATOM 574 O O . ILE A 1 74 ? 3.704 6.877 -4.988 1.00 97.06 74 ILE A O 1
ATOM 578 N N . SER A 1 75 ? 4.932 5.036 -5.401 1.00 95.44 75 SER A N 1
ATOM 579 C CA . SER A 1 75 ? 5.552 5.527 -6.632 1.00 95.44 75 SER A CA 1
ATOM 580 C C . SER A 1 75 ? 5.625 4.428 -7.683 1.00 95.44 75 SER A C 1
ATOM 582 O O . SER A 1 75 ? 5.880 3.274 -7.348 1.00 95.44 75 SER A O 1
ATOM 584 N N . VAL A 1 76 ? 5.407 4.788 -8.942 1.00 93.06 76 VAL A N 1
ATOM 585 C CA . VAL A 1 76 ? 5.403 3.875 -10.089 1.00 93.06 76 VAL A CA 1
ATOM 586 C C . VAL A 1 76 ? 6.582 4.212 -11.002 1.00 93.06 76 VAL A C 1
ATOM 588 O O . VAL A 1 76 ? 6.808 5.382 -11.310 1.00 93.06 76 VAL A O 1
ATOM 591 N N . GLN A 1 77 ? 7.343 3.206 -11.433 1.00 91.38 77 GLN A N 1
ATOM 592 C CA . GLN A 1 77 ? 8.540 3.377 -12.261 1.00 91.38 77 GLN A CA 1
ATOM 593 C C . GLN A 1 77 ? 8.579 2.359 -13.414 1.00 91.38 77 GLN A C 1
ATOM 595 O O . GLN A 1 77 ? 8.246 1.193 -13.194 1.00 91.38 77 GLN A O 1
ATOM 600 N N . PRO A 1 78 ? 9.035 2.753 -14.621 1.00 90.19 78 PRO A N 1
ATOM 601 C CA . PRO A 1 78 ? 9.216 1.839 -15.748 1.00 90.19 78 PRO A CA 1
ATOM 602 C C . PRO A 1 78 ? 10.511 1.025 -15.577 1.00 90.19 78 PRO A C 1
ATOM 604 O O . PRO A 1 78 ? 11.549 1.312 -16.177 1.00 90.19 78 PRO A O 1
ATOM 607 N N . ARG A 1 79 ? 10.490 0.053 -14.667 1.00 90.00 79 ARG A N 1
ATOM 608 C CA . ARG A 1 79 ? 11.632 -0.801 -14.312 1.00 90.00 79 ARG A CA 1
ATOM 609 C C . ARG A 1 79 ? 11.123 -2.174 -13.866 1.00 90.00 79 ARG A C 1
ATOM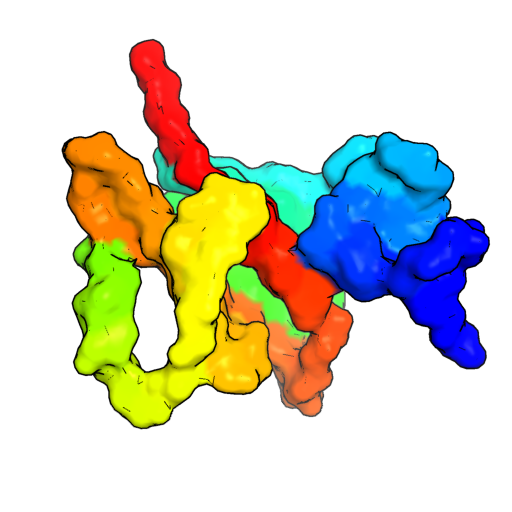 611 O O . ARG A 1 79 ? 10.027 -2.278 -13.335 1.00 90.00 79 ARG A O 1
ATOM 618 N N . SER A 1 80 ? 11.923 -3.223 -14.056 1.00 90.88 80 SER A N 1
ATOM 619 C CA . SER A 1 80 ? 11.617 -4.560 -13.529 1.00 90.88 80 SER A CA 1
ATOM 620 C C . SER A 1 80 ? 11.972 -4.700 -12.047 1.00 90.88 80 SER A C 1
ATOM 622 O O . SER A 1 80 ? 12.885 -4.034 -11.548 1.00 90.88 80 SER A O 1
ATOM 624 N N . LEU A 1 81 ? 11.300 -5.619 -11.346 1.00 90.88 81 LEU A N 1
ATOM 625 C CA . LEU A 1 81 ? 11.637 -5.963 -9.961 1.00 90.88 81 LEU A CA 1
ATOM 626 C C . LEU A 1 81 ? 13.085 -6.445 -9.832 1.00 90.88 81 LEU A C 1
ATOM 628 O O . LEU A 1 81 ? 13.815 -5.957 -8.975 1.00 90.88 81 LEU A O 1
ATOM 632 N N . GLU A 1 82 ? 13.530 -7.329 -10.725 1.00 89.50 82 GLU A N 1
ATOM 633 C CA . GLU A 1 82 ? 14.917 -7.807 -10.766 1.00 89.50 82 GLU A CA 1
ATOM 634 C C . GLU A 1 82 ? 15.916 -6.654 -10.947 1.00 89.50 82 GLU A C 1
ATOM 636 O O . GLU A 1 82 ? 16.886 -6.542 -10.197 1.00 89.50 82 GLU A O 1
ATOM 641 N N . GLY A 1 83 ? 15.650 -5.747 -11.895 1.00 89.12 83 GLY A N 1
ATOM 642 C CA . GLY A 1 83 ? 16.517 -4.600 -12.159 1.00 89.12 83 GLY A CA 1
ATOM 643 C C . GLY A 1 83 ? 16.553 -3.596 -11.007 1.00 89.12 83 GLY A C 1
ATOM 644 O O . GLY A 1 83 ? 17.569 -2.935 -10.798 1.00 89.12 83 GLY A O 1
ATOM 645 N N . TYR A 1 84 ? 15.465 -3.479 -10.241 1.00 90.44 84 TYR A N 1
ATOM 646 C CA . TYR A 1 84 ? 15.457 -2.700 -9.008 1.00 90.44 84 TYR A CA 1
ATOM 647 C C . TYR A 1 84 ? 16.289 -3.385 -7.925 1.00 90.44 84 TYR A C 1
ATOM 649 O O . TYR A 1 84 ? 17.230 -2.774 -7.426 1.00 90.44 84 TYR A O 1
ATOM 657 N N . LEU A 1 85 ? 15.999 -4.652 -7.614 1.00 90.38 85 LEU A N 1
ATOM 658 C CA . LEU A 1 85 ? 16.666 -5.406 -6.549 1.00 90.38 85 LEU A CA 1
ATOM 659 C C . LEU A 1 85 ? 18.179 -5.533 -6.772 1.00 90.38 85 LEU A C 1
ATOM 661 O O . LEU A 1 85 ? 18.942 -5.407 -5.820 1.00 90.38 85 LEU A O 1
ATOM 665 N N . GLY A 1 86 ? 18.630 -5.689 -8.019 1.00 88.06 86 GLY A N 1
ATOM 666 C CA . GLY A 1 86 ? 20.058 -5.705 -8.354 1.00 88.06 86 GLY A CA 1
ATOM 667 C C . GLY A 1 86 ? 20.782 -4.367 -8.141 1.00 88.06 86 GLY A C 1
ATOM 668 O O . GLY A 1 86 ? 22.009 -4.346 -8.073 1.00 88.06 86 GLY A O 1
ATOM 669 N N . ALA A 1 87 ? 20.051 -3.252 -8.032 1.00 86.75 87 ALA A N 1
ATOM 670 C CA . ALA A 1 87 ? 20.612 -1.910 -7.861 1.00 86.75 87 ALA A CA 1
ATOM 671 C C . ALA A 1 87 ? 20.584 -1.403 -6.407 1.00 86.75 87 ALA A C 1
ATOM 673 O O . ALA A 1 87 ? 21.346 -0.496 -6.067 1.00 86.75 87 ALA A O 1
ATOM 674 N N . VAL A 1 88 ? 19.720 -1.950 -5.546 1.00 80.62 88 VAL A N 1
ATOM 675 C CA . VAL A 1 88 ? 19.615 -1.548 -4.131 1.00 80.62 88 VAL A CA 1
ATOM 676 C C . VAL A 1 88 ? 20.610 -2.342 -3.286 1.00 80.62 88 VAL A C 1
ATOM 678 O O . VAL A 1 88 ? 20.303 -3.396 -2.744 1.00 80.62 88 VAL A O 1
ATOM 681 N N . LEU A 1 89 ? 21.822 -1.807 -3.146 1.00 70.75 89 LEU A N 1
ATOM 682 C CA . LEU A 1 89 ? 22.799 -2.246 -2.148 1.00 70.75 89 LEU A CA 1
ATOM 683 C C . LEU A 1 89 ? 22.864 -1.211 -1.010 1.00 70.75 89 LEU A C 1
ATOM 685 O O . LEU A 1 89 ? 22.838 -0.014 -1.303 1.00 70.75 89 LEU A O 1
ATOM 689 N N . PRO A 1 90 ? 22.975 -1.609 0.274 1.00 62.03 90 PRO A N 1
ATOM 690 C CA . PRO A 1 90 ? 23.031 -2.972 0.819 1.00 62.03 90 PRO A CA 1
ATOM 691 C C . PRO A 1 90 ? 21.671 -3.501 1.330 1.00 62.03 90 PRO A C 1
ATOM 693 O O . PRO A 1 90 ? 21.648 -4.421 2.142 1.00 62.03 90 PRO A O 1
ATOM 696 N N . ALA A 1 91 ? 20.546 -2.894 0.941 1.00 75.12 91 ALA A N 1
ATOM 697 C CA . ALA A 1 91 ? 19.240 -3.233 1.506 1.00 75.12 91 ALA A CA 1
ATOM 698 C C . ALA A 1 91 ? 18.860 -4.703 1.248 1.00 75.12 91 ALA A C 1
ATOM 700 O O . ALA A 1 91 ? 18.853 -5.166 0.108 1.00 75.12 91 ALA A O 1
ATOM 701 N N . VAL A 1 92 ? 18.509 -5.425 2.315 1.00 85.81 92 VAL A N 1
ATOM 702 C CA . VAL A 1 92 ? 18.038 -6.810 2.232 1.00 85.81 92 VAL A CA 1
ATOM 703 C C . VAL A 1 92 ? 16.530 -6.810 2.003 1.00 85.81 92 VAL A C 1
ATOM 705 O O . VAL A 1 92 ? 15.774 -6.179 2.743 1.00 85.81 92 VAL A O 1
ATOM 708 N N . TYR A 1 93 ? 16.099 -7.532 0.970 1.00 94.00 93 TYR A N 1
ATOM 709 C CA . TYR A 1 93 ? 14.696 -7.712 0.613 1.00 94.00 93 TYR A CA 1
ATOM 710 C C . TYR A 1 93 ? 14.318 -9.193 0.643 1.00 94.00 93 TYR A C 1
ATOM 712 O O . TYR A 1 93 ? 15.047 -10.045 0.138 1.00 94.00 93 TYR A O 1
ATOM 720 N N . ASN A 1 94 ? 13.138 -9.488 1.182 1.00 93.44 94 ASN A N 1
ATOM 721 C CA . ASN A 1 94 ? 12.531 -10.813 1.183 1.00 93.44 94 ASN A CA 1
ATOM 722 C C . ASN A 1 94 ? 11.474 -10.890 0.080 1.00 93.44 94 ASN A C 1
ATOM 724 O O . ASN A 1 94 ? 10.506 -10.127 0.090 1.00 93.44 94 ASN A O 1
ATOM 728 N N . ALA A 1 95 ? 11.655 -11.806 -0.870 1.00 94.50 95 ALA A N 1
ATOM 729 C CA . ALA A 1 95 ? 10.692 -12.027 -1.943 1.00 94.50 95 ALA A CA 1
ATOM 730 C C . ALA A 1 95 ? 9.402 -12.679 -1.416 1.00 94.50 95 ALA A C 1
ATOM 732 O O . ALA A 1 95 ? 9.441 -13.547 -0.543 1.00 94.50 95 ALA A O 1
ATOM 733 N N . PHE A 1 96 ? 8.257 -12.285 -1.971 1.00 95.06 96 PHE A N 1
ATOM 734 C CA . PHE A 1 96 ? 6.952 -12.876 -1.681 1.00 95.06 96 PHE A CA 1
ATOM 735 C C . PHE A 1 96 ? 5.994 -12.710 -2.871 1.00 95.06 96 PHE A C 1
ATOM 737 O O . PHE A 1 96 ? 6.311 -12.076 -3.878 1.00 95.06 96 PHE A O 1
ATOM 744 N N . THR A 1 97 ? 4.806 -13.302 -2.769 1.00 93.81 97 THR A N 1
ATOM 745 C CA . THR A 1 97 ? 3.708 -13.103 -3.726 1.00 93.81 97 THR A CA 1
ATOM 746 C C . THR A 1 97 ? 2.552 -12.417 -3.013 1.00 93.81 97 THR A C 1
ATOM 748 O O . THR A 1 97 ? 2.155 -12.840 -1.926 1.00 93.81 97 THR A O 1
ATOM 751 N N . THR A 1 98 ? 2.025 -11.340 -3.595 1.00 94.25 98 THR A N 1
ATOM 752 C CA . THR A 1 98 ? 0.859 -10.642 -3.034 1.00 94.25 98 THR A CA 1
ATOM 753 C C . THR A 1 98 ? -0.387 -11.525 -3.116 1.00 94.25 98 THR A C 1
ATOM 755 O O . THR A 1 98 ? -0.466 -12.446 -3.929 1.00 94.25 98 THR A O 1
ATOM 758 N N . LYS A 1 99 ? -1.423 -11.212 -2.331 1.00 89.69 99 LYS A N 1
ATOM 759 C CA . LYS A 1 99 ? -2.714 -11.925 -2.411 1.00 89.69 99 LYS A CA 1
ATOM 760 C C . LYS A 1 99 ? -3.411 -11.830 -3.771 1.00 89.69 99 LYS A C 1
ATOM 762 O O . LYS A 1 99 ? -4.287 -12.641 -4.045 1.00 89.69 99 LYS A O 1
ATOM 767 N N . ASN A 1 100 ? -3.018 -10.874 -4.611 1.00 89.31 100 ASN A N 1
ATOM 768 C CA . ASN A 1 100 ? -3.518 -10.736 -5.978 1.00 89.31 100 ASN A CA 1
ATOM 769 C C . ASN A 1 100 ? -2.606 -11.424 -7.020 1.00 89.31 100 ASN A C 1
ATOM 771 O O . ASN A 1 100 ? -2.856 -11.304 -8.213 1.00 89.31 100 ASN A O 1
ATOM 775 N N . GLY A 1 101 ? -1.563 -12.148 -6.591 1.00 90.69 101 GLY A N 1
ATOM 776 C CA . GLY A 1 101 ? -0.700 -12.955 -7.462 1.00 90.69 101 GLY A CA 1
ATOM 777 C C . GLY A 1 101 ? 0.533 -12.240 -8.024 1.00 90.69 101 GLY A C 1
ATOM 778 O O . GLY A 1 101 ? 1.281 -12.848 -8.782 1.00 90.69 101 GLY A O 1
ATOM 779 N N . TYR A 1 102 ? 0.781 -10.982 -7.651 1.00 92.44 102 TYR A N 1
ATOM 780 C CA . TYR A 1 102 ? 1.954 -10.233 -8.120 1.00 92.44 102 TYR A CA 1
ATOM 781 C C . TYR A 1 102 ? 3.235 -10.660 -7.400 1.00 92.44 102 TYR A C 1
ATOM 783 O O . TYR A 1 102 ? 3.233 -10.811 -6.173 1.00 92.44 102 TYR A O 1
ATOM 791 N N . SER A 1 103 ? 4.334 -10.789 -8.145 1.00 93.88 103 SER A N 1
ATOM 792 C CA . SER A 1 103 ? 5.674 -10.932 -7.571 1.00 93.88 103 SER A CA 1
ATOM 793 C C . SER A 1 103 ? 6.085 -9.642 -6.867 1.00 93.88 103 SER A C 1
ATOM 795 O O . SER A 1 103 ? 5.879 -8.545 -7.383 1.00 93.88 103 SER A O 1
ATOM 797 N N . ALA A 1 104 ? 6.657 -9.764 -5.675 1.00 95.94 104 ALA A N 1
ATOM 798 C CA . ALA A 1 104 ? 7.016 -8.619 -4.857 1.00 95.94 104 ALA A CA 1
ATOM 799 C C . ALA A 1 104 ? 8.217 -8.921 -3.960 1.00 95.94 104 ALA A C 1
ATOM 801 O O . ALA A 1 104 ? 8.611 -10.076 -3.776 1.00 95.94 104 ALA A O 1
ATOM 802 N N . ALA A 1 105 ? 8.780 -7.877 -3.365 1.00 96.19 105 ALA A N 1
ATOM 803 C CA . ALA A 1 105 ? 9.766 -7.994 -2.307 1.00 96.19 105 ALA A CA 1
ATOM 804 C C . ALA A 1 105 ? 9.523 -6.949 -1.213 1.00 96.19 105 ALA A C 1
ATOM 806 O O . ALA A 1 105 ? 9.055 -5.845 -1.489 1.00 96.19 105 ALA A O 1
ATOM 807 N N . LEU A 1 106 ? 9.813 -7.314 0.033 1.00 96.44 106 LEU A N 1
ATOM 808 C CA . LEU A 1 106 ? 9.652 -6.468 1.216 1.00 96.44 106 LEU A CA 1
ATOM 809 C C . LEU A 1 106 ? 11.013 -6.285 1.887 1.00 96.44 106 LEU A C 1
ATOM 811 O O . LEU A 1 106 ? 11.713 -7.274 2.113 1.00 96.44 106 LEU A O 1
ATOM 815 N N . SER A 1 107 ? 11.392 -5.049 2.197 1.00 95.38 107 SER A N 1
ATOM 816 C CA . SER A 1 107 ? 12.618 -4.748 2.937 1.00 95.38 107 SER A CA 1
ATOM 817 C C . SER A 1 107 ? 12.617 -5.421 4.313 1.00 95.38 107 SER A C 1
ATOM 819 O O . SER A 1 107 ? 11.563 -5.712 4.882 1.00 95.38 107 SER A O 1
ATOM 821 N N . GLU A 1 108 ? 13.800 -5.680 4.868 1.00 92.88 108 GLU A N 1
ATOM 822 C CA . GLU A 1 108 ? 13.956 -6.323 6.182 1.00 92.88 108 GLU A CA 1
ATOM 823 C C . GLU A 1 108 ? 13.275 -5.545 7.324 1.00 92.88 108 GLU A C 1
ATOM 825 O O . GLU A 1 108 ? 12.672 -6.151 8.210 1.00 92.88 108 GLU A O 1
ATOM 830 N N . ASP A 1 109 ? 13.278 -4.210 7.255 1.00 92.56 109 ASP A N 1
ATOM 831 C CA . ASP A 1 109 ? 12.560 -3.335 8.195 1.00 92.56 109 ASP A CA 1
ATOM 832 C C . ASP A 1 109 ? 11.029 -3.356 8.017 1.00 92.56 109 ASP A C 1
ATOM 834 O O . ASP A 1 109 ? 10.298 -2.808 8.838 1.00 92.56 109 ASP A O 1
ATOM 838 N N . GLN A 1 110 ? 10.531 -4.028 6.975 1.00 94.81 110 GLN A N 1
ATOM 839 C CA . GLN A 1 110 ? 9.122 -4.129 6.593 1.00 94.81 110 GLN A CA 1
ATOM 840 C C . GLN A 1 110 ? 8.456 -2.800 6.213 1.00 94.81 110 GLN A C 1
ATOM 842 O O . GLN A 1 110 ? 7.227 -2.751 6.132 1.00 94.81 110 GLN A O 1
ATOM 847 N N . LEU A 1 111 ? 9.227 -1.741 5.951 1.00 95.75 111 LEU A N 1
ATOM 848 C CA . LEU A 1 111 ? 8.705 -0.404 5.642 1.00 95.75 111 LEU A CA 1
ATOM 849 C C . LEU A 1 111 ? 8.735 -0.062 4.151 1.00 95.75 111 LEU A C 1
ATOM 851 O O . LEU A 1 111 ? 8.160 0.944 3.748 1.00 95.75 111 LEU A O 1
ATOM 855 N N . THR A 1 112 ? 9.361 -0.889 3.3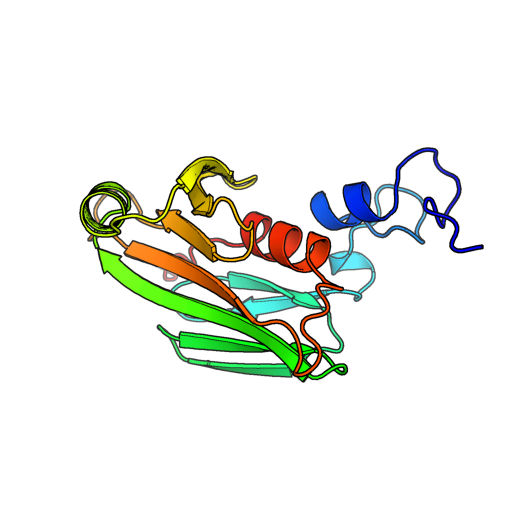14 1.00 96.50 112 THR A N 1
ATOM 856 C CA . THR A 1 112 ? 9.398 -0.701 1.861 1.00 96.50 112 THR A CA 1
ATOM 857 C C . THR A 1 112 ? 8.994 -1.981 1.150 1.00 96.50 112 THR A C 1
ATOM 859 O O . THR A 1 112 ? 9.671 -3.002 1.245 1.00 96.50 112 THR A O 1
ATOM 862 N N . ALA A 1 113 ? 7.904 -1.926 0.391 1.00 97.19 113 ALA A N 1
ATOM 863 C CA . ALA A 1 113 ? 7.505 -2.993 -0.515 1.00 97.19 113 ALA A CA 1
ATOM 864 C C . ALA A 1 113 ? 7.694 -2.548 -1.961 1.00 97.19 113 ALA A C 1
ATOM 866 O O . ALA A 1 113 ? 7.360 -1.421 -2.316 1.00 97.19 113 ALA A O 1
ATOM 867 N N . VAL A 1 114 ? 8.190 -3.447 -2.799 1.00 96.25 114 VAL A N 1
ATOM 868 C CA . VAL A 1 114 ? 8.299 -3.260 -4.246 1.00 96.25 114 VAL A CA 1
ATOM 869 C C . VAL A 1 114 ? 7.561 -4.386 -4.947 1.00 96.25 114 VAL A C 1
ATOM 871 O O . VAL A 1 114 ? 7.735 -5.553 -4.605 1.00 96.25 114 VAL A O 1
ATOM 874 N N . ILE A 1 115 ? 6.686 -4.037 -5.882 1.00 95.94 115 ILE A N 1
ATOM 875 C CA . ILE A 1 115 ? 5.730 -4.957 -6.498 1.00 95.94 115 ILE A CA 1
ATOM 876 C C . ILE A 1 115 ? 5.863 -4.848 -8.008 1.00 95.94 115 ILE A C 1
ATOM 878 O O . ILE A 1 115 ? 5.838 -3.749 -8.563 1.00 95.94 115 ILE A O 1
ATOM 882 N N . ASP A 1 116 ? 5.994 -5.995 -8.660 1.00 93.88 116 ASP A N 1
ATOM 883 C CA . ASP A 1 116 ? 5.943 -6.104 -10.108 1.00 93.88 116 ASP A CA 1
ATOM 884 C C . ASP A 1 116 ? 4.479 -6.103 -10.566 1.00 93.88 116 ASP A C 1
ATOM 886 O O . ASP A 1 116 ? 3.747 -7.079 -10.391 1.00 93.88 116 ASP A O 1
ATOM 890 N N . LEU A 1 117 ? 4.046 -4.970 -11.113 1.00 87.56 117 LEU A N 1
ATOM 891 C CA . LEU A 1 117 ? 2.713 -4.762 -11.681 1.00 87.56 117 LEU A CA 1
ATOM 892 C C . LEU A 1 117 ? 2.716 -4.874 -13.208 1.00 87.56 117 LEU A C 1
ATOM 894 O O . LEU A 1 117 ? 1.756 -4.463 -13.865 1.00 87.56 117 LEU A O 1
ATOM 898 N N . SER A 1 118 ? 3.785 -5.424 -13.785 1.00 81.62 118 SER A N 1
ATOM 899 C CA . SER A 1 118 ? 3.874 -5.656 -15.220 1.00 81.62 118 SER A CA 1
ATOM 900 C C . SER A 1 118 ? 2.745 -6.576 -15.673 1.00 81.62 118 SER A C 1
ATOM 902 O O . SER A 1 118 ? 2.520 -7.649 -15.111 1.00 81.62 118 SER A O 1
ATOM 904 N N . VAL A 1 119 ? 2.045 -6.170 -16.729 1.00 68.75 119 VAL A N 1
ATOM 905 C CA . VAL A 1 119 ? 1.104 -7.047 -17.429 1.00 68.75 119 VAL A CA 1
ATOM 906 C C . VAL A 1 119 ? 1.794 -7.685 -18.633 1.00 68.75 119 VAL A C 1
ATOM 908 O O . VAL A 1 119 ? 2.640 -7.039 -19.263 1.00 68.75 119 VAL A O 1
ATOM 911 N N . PRO A 1 120 ? 1.436 -8.930 -18.998 1.00 59.19 120 PRO A N 1
ATOM 912 C CA . PRO A 1 120 ? 1.924 -9.541 -20.226 1.00 59.19 120 PRO A CA 1
ATOM 913 C C . PRO A 1 120 ? 1.702 -8.595 -21.419 1.00 59.19 120 PRO A C 1
ATOM 915 O O . PRO A 1 120 ? 0.600 -8.081 -21.596 1.00 59.19 120 PRO A O 1
ATOM 918 N N . ALA A 1 121 ? 2.752 -8.367 -22.215 1.00 57.75 121 ALA A N 1
ATOM 919 C CA . ALA A 1 121 ? 2.794 -7.466 -23.378 1.00 57.75 121 ALA A CA 1
ATOM 920 C C . ALA A 1 121 ? 2.907 -5.941 -23.123 1.00 57.75 121 ALA A C 1
ATOM 922 O O . ALA A 1 121 ? 2.818 -5.178 -24.087 1.00 57.75 121 ALA A O 1
ATOM 923 N N . LYS A 1 122 ? 3.165 -5.471 -21.891 1.00 65.31 122 LYS A N 1
ATOM 924 C CA . LYS A 1 122 ? 3.554 -4.065 -21.618 1.00 65.31 122 LYS A CA 1
ATOM 925 C C . LYS A 1 122 ? 4.959 -3.959 -21.017 1.00 65.31 122 LYS A C 1
ATOM 927 O O . LYS A 1 122 ? 5.540 -4.960 -20.603 1.00 65.31 122 LYS A O 1
ATOM 932 N N . GLU A 1 123 ? 5.511 -2.743 -21.013 1.00 75.94 123 GLU A N 1
ATOM 933 C CA . GLU A 1 123 ? 6.782 -2.439 -20.344 1.00 75.94 123 GLU A CA 1
ATOM 934 C C . GLU A 1 123 ? 6.729 -2.807 -18.857 1.00 75.94 123 GLU A C 1
ATOM 936 O O . GLU A 1 123 ? 5.656 -2.825 -18.251 1.00 75.94 123 GLU A O 1
ATOM 941 N N . ALA A 1 124 ? 7.894 -3.107 -18.276 1.00 73.94 124 ALA A N 1
ATOM 942 C CA . ALA A 1 124 ? 7.974 -3.483 -16.876 1.00 73.94 124 ALA A CA 1
ATOM 943 C C . ALA A 1 124 ? 7.555 -2.315 -15.972 1.00 73.94 124 ALA A C 1
ATOM 945 O O . ALA A 1 124 ? 8.098 -1.216 -16.097 1.00 73.94 124 ALA A O 1
ATOM 946 N N . VAL A 1 125 ? 6.617 -2.556 -15.057 1.00 84.75 125 VAL A N 1
ATOM 947 C CA . VAL A 1 125 ? 6.104 -1.543 -14.128 1.00 84.75 125 VAL A CA 1
ATOM 948 C C . VAL A 1 125 ? 6.374 -1.986 -12.698 1.00 84.75 125 VAL A C 1
ATOM 950 O O . VAL A 1 125 ? 5.743 -2.912 -12.191 1.00 84.75 125 VAL A O 1
ATOM 953 N N . LEU A 1 126 ? 7.280 -1.279 -12.027 1.00 92.06 126 LEU A N 1
ATOM 954 C CA . LEU A 1 126 ? 7.524 -1.438 -10.601 1.00 92.06 126 LEU A CA 1
ATOM 955 C C . LEU A 1 126 ? 6.686 -0.435 -9.824 1.00 92.06 126 LEU A C 1
ATOM 957 O O . LEU A 1 126 ? 6.708 0.761 -10.122 1.00 92.06 126 LEU A O 1
ATOM 961 N N . VAL A 1 127 ? 6.023 -0.902 -8.775 1.00 95.00 127 VAL A N 1
ATOM 962 C CA . VAL A 1 127 ? 5.382 -0.036 -7.792 1.00 95.00 127 VAL A CA 1
ATOM 963 C C . VAL A 1 127 ? 6.064 -0.184 -6.447 1.00 95.00 127 VAL A C 1
ATOM 965 O O . VAL A 1 127 ? 6.111 -1.275 -5.886 1.00 95.00 127 VAL A O 1
ATOM 968 N N . SER A 1 128 ? 6.567 0.927 -5.920 1.00 96.00 128 SER A N 1
ATOM 969 C CA . SER A 1 128 ? 7.143 1.007 -4.581 1.00 96.00 128 SER A CA 1
ATOM 970 C C . SER A 1 128 ? 6.129 1.608 -3.619 1.00 96.00 128 SER A C 1
ATOM 972 O O . SER A 1 128 ? 5.609 2.691 -3.884 1.00 96.00 128 SER A O 1
ATOM 974 N N . LEU A 1 129 ? 5.894 0.942 -2.491 1.00 97.75 129 LEU A N 1
ATOM 975 C CA . LEU A 1 129 ? 5.143 1.453 -1.352 1.00 97.75 129 LEU A CA 1
ATOM 976 C C . LEU A 1 129 ? 6.112 1.659 -0.190 1.00 97.75 129 LEU A C 1
ATOM 978 O O . LEU A 1 129 ? 6.806 0.723 0.201 1.00 97.75 129 LEU A O 1
ATOM 982 N N . ILE A 1 130 ? 6.151 2.869 0.360 1.00 97.50 130 ILE A N 1
ATOM 983 C CA . ILE A 1 130 ? 7.063 3.252 1.441 1.00 97.50 130 ILE A CA 1
ATOM 984 C C . ILE A 1 130 ? 6.244 3.764 2.620 1.00 97.50 130 ILE A C 1
ATOM 986 O O . ILE A 1 130 ? 5.532 4.762 2.491 1.00 97.50 130 ILE A O 1
ATOM 990 N N . TYR A 1 131 ? 6.374 3.100 3.763 1.00 97.69 131 TYR A N 1
ATOM 991 C CA . TYR A 1 131 ? 5.857 3.547 5.048 1.00 97.69 131 TYR A CA 1
ATOM 992 C C . TYR A 1 131 ? 6.822 4.553 5.670 1.00 97.69 131 TYR A C 1
ATOM 994 O O . TYR A 1 131 ? 8.008 4.275 5.842 1.00 97.69 131 TYR A O 1
ATOM 1002 N N . LYS A 1 132 ? 6.305 5.714 6.059 1.00 96.38 132 LYS A N 1
ATOM 1003 C CA . LYS A 1 132 ? 7.024 6.713 6.844 1.00 96.38 132 LYS A CA 1
ATOM 1004 C C . LYS A 1 132 ? 6.348 6.830 8.213 1.00 96.38 132 LYS A C 1
ATOM 1006 O O . LYS A 1 132 ? 5.202 7.293 8.256 1.00 96.38 132 LYS A O 1
ATOM 1011 N N . PRO A 1 133 ? 7.040 6.407 9.290 1.00 92.69 133 PRO A N 1
ATOM 1012 C CA . PRO A 1 133 ? 6.632 6.666 10.667 1.00 92.69 133 PRO A CA 1
ATOM 1013 C C . PRO A 1 133 ? 6.345 8.146 10.914 1.00 92.69 133 PRO A C 1
ATOM 1015 O O . PRO A 1 133 ? 6.773 9.013 10.141 1.00 92.69 133 PRO A O 1
ATOM 1018 N N . ASP A 1 134 ? 5.639 8.438 12.001 1.00 86.81 134 ASP A N 1
ATOM 1019 C CA . ASP A 1 134 ? 5.480 9.813 12.456 1.00 86.81 134 ASP A CA 1
ATOM 1020 C C . ASP A 1 134 ? 6.825 10.398 12.934 1.00 86.81 134 ASP A C 1
ATOM 1022 O O . ASP A 1 134 ? 7.876 9.750 12.924 1.00 86.81 134 ASP A O 1
ATOM 1026 N N . GLY A 1 135 ? 6.806 11.657 13.376 1.00 78.62 135 GLY A N 1
ATOM 1027 C CA . GLY A 1 135 ? 8.001 12.317 13.910 1.00 78.62 135 GLY A CA 1
ATOM 1028 C C . GLY A 1 135 ? 8.590 11.656 15.165 1.00 78.62 135 GLY A C 1
ATOM 1029 O O . GLY A 1 135 ? 9.719 11.984 15.526 1.00 78.62 135 GLY A O 1
ATOM 1030 N N . ASN A 1 136 ? 7.859 10.741 15.812 1.00 82.25 136 ASN A N 1
ATOM 1031 C CA . ASN A 1 136 ? 8.292 10.013 17.004 1.00 82.25 136 ASN A CA 1
ATOM 1032 C C . ASN A 1 136 ? 8.884 8.634 16.672 1.00 82.25 136 ASN A C 1
ATOM 1034 O O . ASN A 1 136 ? 9.486 8.006 17.543 1.00 82.25 136 ASN A O 1
ATOM 1038 N N . GLY A 1 137 ? 8.770 8.182 15.419 1.00 80.69 137 GLY A N 1
ATOM 1039 C CA . GLY A 1 137 ? 9.296 6.896 14.965 1.00 80.69 137 GLY A CA 1
ATOM 1040 C C . GLY A 1 137 ? 8.422 5.699 15.339 1.00 80.69 137 GLY A C 1
ATOM 1041 O O . GLY A 1 137 ? 8.889 4.564 15.226 1.00 80.69 137 GLY A O 1
ATOM 1042 N N . GLU A 1 138 ? 7.182 5.924 15.780 1.00 86.19 138 GLU A N 1
ATOM 1043 C CA . GLU A 1 138 ? 6.239 4.840 16.066 1.00 86.19 138 GLU A CA 1
ATOM 1044 C C . GLU A 1 138 ? 5.704 4.236 14.756 1.00 86.19 138 GLU A C 1
ATOM 1046 O O . GLU A 1 138 ? 5.567 4.918 13.740 1.00 86.19 138 GLU A O 1
ATOM 1051 N N . ILE A 1 139 ? 5.468 2.919 14.760 1.00 90.38 139 ILE A N 1
ATOM 1052 C CA . ILE A 1 139 ? 4.954 2.172 13.603 1.00 90.38 139 ILE A CA 1
ATOM 1053 C C . ILE A 1 139 ? 3.601 1.579 13.992 1.00 90.38 139 ILE A C 1
ATOM 1055 O O . ILE A 1 139 ? 3.500 0.407 14.370 1.00 90.38 139 ILE A O 1
ATOM 1059 N N . ASP A 1 140 ? 2.550 2.384 13.886 1.00 90.88 140 ASP A N 1
ATOM 1060 C CA . ASP A 1 140 ? 1.222 2.003 14.379 1.00 90.88 140 ASP A CA 1
ATOM 1061 C C . ASP A 1 140 ? 0.379 1.246 13.348 1.00 90.88 140 ASP A C 1
ATOM 1063 O O . ASP A 1 140 ? -0.485 0.435 13.698 1.00 90.88 140 ASP A O 1
ATOM 1067 N N . TYR A 1 141 ? 0.650 1.453 12.059 1.00 92.50 141 TYR A N 1
ATOM 1068 C CA . TYR A 1 141 ? -0.182 0.963 10.959 1.00 92.50 141 TYR A CA 1
ATOM 1069 C C . TYR A 1 141 ? 0.507 -0.093 10.089 1.00 92.50 141 TYR A C 1
ATOM 1071 O O . TYR A 1 141 ? 0.164 -0.247 8.915 1.00 92.50 141 TYR A O 1
ATOM 1079 N N . LEU A 1 142 ? 1.441 -0.880 10.636 1.00 92.75 142 LEU A N 1
ATOM 1080 C CA . LEU A 1 142 ? 2.140 -1.924 9.868 1.00 92.75 142 LEU A CA 1
ATOM 1081 C C . LEU A 1 142 ? 1.178 -2.940 9.223 1.00 92.75 142 LEU A C 1
ATOM 1083 O O . LEU A 1 142 ? 1.387 -3.373 8.090 1.00 92.75 142 LEU A O 1
ATOM 1087 N N . GLN A 1 143 ? 0.101 -3.319 9.918 1.00 91.00 143 GLN A N 1
ATOM 1088 C CA . GLN A 1 143 ? -0.898 -4.235 9.350 1.00 91.00 143 GLN A CA 1
ATOM 1089 C C . GLN A 1 143 ? -1.734 -3.567 8.258 1.00 91.00 143 GLN A C 1
ATOM 1091 O O . GLN A 1 143 ? -2.002 -4.188 7.231 1.00 91.00 143 GLN A O 1
ATOM 1096 N N . THR A 1 144 ? -2.065 -2.284 8.419 1.00 93.06 144 THR A N 1
ATOM 1097 C CA . THR A 1 144 ? -2.694 -1.482 7.363 1.00 93.06 144 THR A CA 1
ATOM 1098 C C . THR A 1 144 ? -1.793 -1.404 6.136 1.00 93.06 144 THR A C 1
ATOM 1100 O O . THR A 1 144 ? -2.266 -1.607 5.027 1.00 93.06 144 THR A O 1
ATOM 1103 N N . PHE A 1 145 ? -0.489 -1.195 6.304 1.00 97.06 145 PHE A N 1
ATOM 1104 C CA . PHE A 1 145 ? 0.468 -1.187 5.197 1.00 97.06 145 PHE A CA 1
ATOM 1105 C C . PHE A 1 145 ? 0.490 -2.514 4.438 1.00 97.06 145 PHE A C 1
ATOM 1107 O O . PHE A 1 145 ? 0.368 -2.535 3.213 1.00 97.06 145 PHE A O 1
ATOM 1114 N N . LYS A 1 146 ? 0.543 -3.641 5.154 1.00 95.25 146 LYS A N 1
ATOM 1115 C CA . LYS A 1 146 ? 0.466 -4.975 4.538 1.00 95.25 146 LYS A CA 1
ATOM 1116 C C . LYS A 1 146 ? -0.885 -5.244 3.871 1.00 95.25 146 LYS A C 1
ATOM 1118 O O . LYS A 1 146 ? -0.935 -5.920 2.842 1.00 95.25 146 LYS A O 1
ATOM 1123 N N . MET A 1 147 ? -1.974 -4.715 4.423 1.00 95.69 147 MET A N 1
ATOM 1124 C CA . MET A 1 147 ? -3.299 -4.743 3.802 1.00 95.69 147 MET A CA 1
ATOM 1125 C C . MET A 1 147 ? -3.309 -3.944 2.492 1.00 95.69 147 MET A C 1
ATOM 1127 O O . MET A 1 147 ? -3.738 -4.480 1.469 1.00 95.69 147 MET A O 1
ATOM 1131 N N . MET A 1 148 ? -2.743 -2.732 2.486 1.00 97.44 148 MET A N 1
ATOM 1132 C CA . MET A 1 148 ? -2.606 -1.893 1.292 1.00 97.44 148 MET A CA 1
ATOM 1133 C C . MET A 1 148 ? -1.817 -2.624 0.200 1.00 97.44 148 MET A C 1
ATOM 1135 O O . MET A 1 148 ? -2.333 -2.781 -0.906 1.00 97.44 148 MET A O 1
ATOM 1139 N N . ILE A 1 149 ? -0.642 -3.179 0.527 1.00 96.94 149 ILE A N 1
ATOM 1140 C CA . ILE A 1 149 ? 0.172 -4.001 -0.389 1.00 96.94 149 ILE A CA 1
ATOM 1141 C C . ILE A 1 149 ? -0.657 -5.130 -1.016 1.00 96.94 149 ILE A C 1
ATOM 1143 O O . ILE A 1 149 ? -0.659 -5.306 -2.231 1.00 96.94 149 ILE A O 1
ATOM 1147 N N . ASN A 1 150 ? -1.410 -5.875 -0.206 1.00 95.31 150 ASN A N 1
ATOM 1148 C CA . ASN A 1 150 ? -2.225 -6.993 -0.687 1.00 95.31 150 ASN A CA 1
ATOM 1149 C C . ASN A 1 150 ? -3.509 -6.580 -1.416 1.00 95.31 150 ASN A C 1
ATOM 1151 O O . ASN A 1 150 ? -4.185 -7.431 -1.996 1.00 95.31 150 ASN A O 1
ATOM 1155 N N . SER A 1 151 ? -3.885 -5.306 -1.364 1.00 95.19 151 SER A N 1
ATOM 1156 C CA . SER A 1 151 ? -5.049 -4.769 -2.069 1.00 95.19 151 SER A CA 1
ATOM 1157 C C . SER A 1 151 ? -4.707 -4.165 -3.428 1.00 95.19 151 SER A C 1
ATOM 1159 O O . SER A 1 151 ? -5.620 -3.928 -4.214 1.00 95.19 151 SER A O 1
ATOM 1161 N N . LEU A 1 152 ? -3.420 -3.941 -3.707 1.00 94.31 152 LEU A N 1
ATOM 1162 C CA . LEU A 1 152 ? -2.960 -3.315 -4.938 1.00 94.31 152 LEU A CA 1
ATOM 1163 C C . LEU A 1 152 ? -3.320 -4.166 -6.160 1.00 94.31 152 LEU A C 1
ATOM 1165 O O . LEU A 1 152 ? -3.056 -5.370 -6.188 1.00 94.31 152 LEU A O 1
ATOM 1169 N N . GLN A 1 153 ? -3.911 -3.533 -7.168 1.00 91.38 153 GLN A N 1
ATOM 1170 C CA . GLN A 1 153 ? -4.316 -4.158 -8.426 1.00 91.38 153 GLN A CA 1
ATOM 1171 C C . GLN A 1 153 ? -3.996 -3.242 -9.600 1.00 91.38 153 GLN A C 1
ATOM 1173 O O . GLN A 1 153 ? -4.127 -2.024 -9.493 1.00 91.38 153 GLN A O 1
ATOM 1178 N N . PHE A 1 154 ? -3.613 -3.838 -10.727 1.00 87.19 154 PHE A N 1
ATOM 1179 C CA . PHE A 1 154 ? -3.505 -3.127 -11.997 1.00 87.19 154 PHE A CA 1
ATOM 1180 C C . PHE A 1 154 ? -4.896 -2.732 -12.501 1.00 87.19 154 PHE A C 1
ATOM 1182 O O . PHE A 1 154 ? -5.804 -3.565 -12.519 1.00 87.19 154 PHE A O 1
ATOM 1189 N N . VAL A 1 155 ? -5.052 -1.490 -12.957 1.00 82.94 155 VAL A N 1
ATOM 1190 C CA . VAL A 1 155 ? -6.269 -1.062 -13.656 1.00 82.94 155 VAL A CA 1
ATOM 1191 C C . VAL A 1 155 ? -6.054 -1.302 -15.144 1.00 82.94 155 VAL A C 1
ATOM 1193 O O . VAL A 1 155 ? -5.223 -0.657 -15.781 1.00 82.94 155 VAL A O 1
ATOM 1196 N N . GLN A 1 156 ? -6.792 -2.259 -15.712 1.00 65.56 156 GLN A N 1
ATOM 1197 C CA . GLN A 1 156 ? -6.837 -2.395 -17.164 1.00 65.56 156 GLN A CA 1
ATOM 1198 C C . GLN A 1 156 ? -7.512 -1.150 -17.761 1.00 65.56 156 GLN A C 1
ATOM 1200 O O . GLN A 1 156 ? -8.561 -0.739 -17.259 1.00 65.56 156 GLN A O 1
ATOM 1205 N N . PRO A 1 157 ? -6.951 -0.545 -18.826 1.00 57.38 157 PRO A N 1
ATOM 1206 C CA . PRO A 1 157 ? -7.701 0.423 -19.612 1.00 57.38 157 PRO A CA 1
ATOM 1207 C C . PRO A 1 157 ? -8.978 -0.254 -20.115 1.00 57.38 157 PRO A C 1
ATOM 1209 O O . PRO A 1 157 ? -8.912 -1.403 -20.552 1.00 57.38 157 PRO A O 1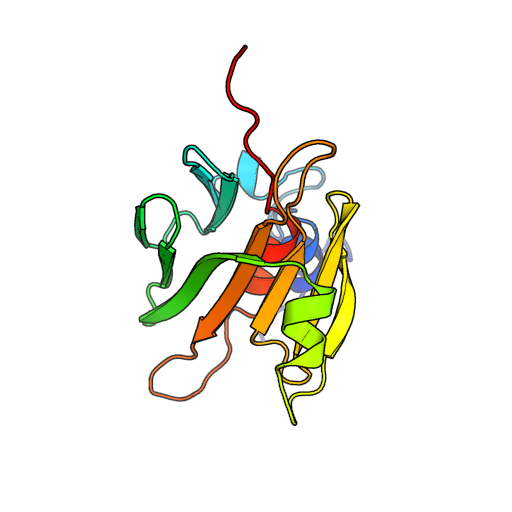
ATOM 1212 N N . ALA A 1 158 ? -10.117 0.437 -20.044 1.00 54.62 158 ALA A N 1
ATOM 1213 C CA . ALA A 1 158 ? -11.318 -0.023 -20.731 1.00 54.62 158 ALA A CA 1
ATOM 1214 C C . ALA A 1 158 ? -11.003 -0.148 -22.234 1.00 54.62 158 ALA A C 1
ATOM 1216 O O . ALA A 1 158 ? -10.417 0.778 -22.802 1.00 54.62 158 ALA A O 1
ATOM 1217 N N . GLU A 1 159 ? -11.326 -1.304 -22.823 1.00 41.62 159 GLU A N 1
ATOM 1218 C CA . GLU A 1 159 ? -11.236 -1.544 -24.272 1.00 41.62 159 GLU A CA 1
ATOM 1219 C C . GLU A 1 159 ? -12.179 -0.630 -25.067 1.00 41.62 159 GLU A C 1
ATOM 1221 O O . GLU A 1 159 ? -13.295 -0.338 -24.571 1.00 41.62 159 GLU A O 1
#

Foldseek 3Di:
DPDQQQCPPPDGCLVCLLVQQDSNDDPPDGCVNVQQWDWDDAQWKIWIAGNQWDWDDHDAWIWTADPLGKIKIKGKDLDAPVRVVVPDPPWDWDWDAALVGWTKIATPVRFKIWTFQDDPPDGTMIMIIGIDDDPVRDDDCSSSSSSRRNRMHTDDDDD

Secondary structure (DSSP, 8-state):
---S-SS-SSS-HHHHHHHTB-TTS-SS-BTTTTTSEEEEE-SSEEEEEETTSEEEEETTEEEEE-TTS-EEEEEEESS-HHHHHTT--S--EEEEE-TTS-EEEEETTS-EEEEE-PPTTS---EEEEEEE--TT-----HHHHHHHHHH-EE-PPP-